Protein AF-A0AAD5ZD23-F1 (afdb_monomer_lite)

Sequence (110 aa):
MAFSLSIVFSFCVLVLCHGTNAQFTTGGQSPWHTSRGFGDQRGCRFEHLEALNPAQRVQSEAGMTEYYEESSEMLRCAGVSVKRHIVEPRGLLLPAYHNAPSLMYITQGY

Radius of gyration: 25.85 Å; chains: 1; bounding box: 76×30×60 Å

InterPro domains:
  IPR006045 Cupin 1 [PF00190] (50-109)
  IPR011051 RmlC-like cupin domain superfamily [SSF51182] (44-109)
  IPR014710 RmlC-like jelly roll fold [G3DSA:2.60.120.10] (34-110)

Foldseek 3Di:
DVVVVVVVVVVVCVVVVPPPPPPPPPPPPDVPPPPDQQDDPVLQDDPDDDDWDFPDWDDDPFWIKTWTDCPPSNNSNVVDTDMDTDGHVVGDDDDDDDPDDDDDDDPDDD

Organism: NCBI:txid198213

pLDDT: mean 80.54, std 19.86, range [39.38, 98.5]

Structure (mmCIF, N/CA/C/O backbone):
data_AF-A0AAD5ZD23-F1
#
_entry.id   AF-A0AAD5ZD23-F1
#
loop_
_atom_site.group_PDB
_atom_site.id
_atom_site.type_symbol
_atom_site.label_atom_id
_atom_site.label_alt_id
_atom_site.label_comp_id
_atom_site.label_asym_id
_atom_site.label_entity_id
_atom_site.label_seq_id
_atom_site.pdbx_PDB_ins_code
_atom_site.Cartn_x
_atom_site.Cartn_y
_atom_site.Cartn_z
_atom_site.occupancy
_atom_site.B_iso_or_equiv
_atom_site.auth_seq_id
_atom_site.auth_comp_id
_atom_site.auth_asym_id
_atom_site.auth_atom_id
_atom_site.pdbx_PDB_model_num
ATOM 1 N N . MET A 1 1 ? 57.995 2.675 -40.202 1.00 58.31 1 MET A N 1
ATOM 2 C CA . MET A 1 1 ? 56.794 3.530 -40.043 1.00 58.31 1 MET A CA 1
ATOM 3 C C . MET A 1 1 ? 55.477 2.755 -40.185 1.00 58.31 1 MET A C 1
ATOM 5 O O . MET A 1 1 ? 54.544 3.079 -39.470 1.00 58.31 1 MET A O 1
ATOM 9 N N . ALA A 1 2 ? 55.390 1.705 -41.019 1.00 59.03 2 ALA A N 1
ATOM 10 C CA . ALA A 1 2 ? 54.167 0.897 -41.174 1.00 59.03 2 ALA A CA 1
ATOM 11 C C . ALA A 1 2 ? 53.766 0.082 -39.920 1.00 59.03 2 ALA A C 1
ATOM 13 O O . ALA A 1 2 ? 52.594 0.036 -39.569 1.00 59.03 2 ALA A O 1
ATOM 14 N N . PHE A 1 3 ? 54.733 -0.492 -39.192 1.00 58.12 3 PHE A N 1
ATOM 15 C CA . PHE A 1 3 ? 54.457 -1.254 -37.962 1.00 58.12 3 PHE A CA 1
ATOM 16 C C . PHE A 1 3 ? 53.837 -0.402 -36.845 1.00 58.12 3 PHE A C 1
ATOM 18 O O . PHE A 1 3 ? 52.959 -0.863 -36.124 1.00 58.12 3 PHE A O 1
ATOM 25 N N . SER A 1 4 ? 54.252 0.862 -36.739 1.00 67.69 4 SER A N 1
ATOM 26 C CA . SER A 1 4 ? 53.735 1.819 -35.756 1.00 67.69 4 SER A CA 1
ATOM 27 C C . SER A 1 4 ? 52.266 2.166 -36.021 1.00 67.69 4 SER A C 1
ATOM 29 O O . SER A 1 4 ? 51.479 2.263 -35.087 1.00 67.69 4 SER A O 1
ATOM 31 N N . LEU A 1 5 ? 51.884 2.282 -37.296 1.00 68.94 5 LEU A N 1
ATOM 32 C CA . LEU A 1 5 ? 50.503 2.531 -37.721 1.00 68.94 5 LEU A CA 1
ATOM 33 C C . LEU A 1 5 ? 49.594 1.321 -37.463 1.00 68.94 5 LEU A C 1
ATOM 35 O O . LEU A 1 5 ? 48.477 1.502 -36.986 1.00 68.94 5 LEU A O 1
ATOM 39 N N . SER A 1 6 ? 50.080 0.096 -37.690 1.00 74.00 6 SER A N 1
ATOM 40 C CA . SER A 1 6 ? 49.310 -1.125 -37.401 1.00 74.00 6 SER A CA 1
ATOM 41 C C . SER A 1 6 ? 49.033 -1.315 -35.910 1.00 74.00 6 SER A C 1
ATOM 43 O O . SER A 1 6 ? 47.948 -1.757 -35.540 1.00 74.00 6 SER A O 1
ATOM 45 N N . ILE A 1 7 ? 49.989 -0.962 -35.044 1.00 78.25 7 ILE A N 1
ATOM 46 C CA . ILE A 1 7 ? 49.815 -1.053 -33.587 1.00 78.25 7 ILE A CA 1
ATOM 47 C C . ILE A 1 7 ? 48.772 -0.039 -33.111 1.00 78.25 7 ILE A C 1
ATOM 49 O O . ILE A 1 7 ? 47.891 -0.400 -32.337 1.00 78.25 7 ILE A O 1
ATOM 53 N N . VAL A 1 8 ? 48.819 1.199 -33.615 1.00 82.94 8 VAL A N 1
ATOM 54 C CA . VAL A 1 8 ? 47.832 2.241 -33.282 1.00 82.94 8 VAL A CA 1
ATOM 55 C C . VAL A 1 8 ? 46.439 1.856 -33.778 1.00 82.94 8 VAL A C 1
ATOM 57 O O . VAL A 1 8 ? 45.471 1.986 -33.036 1.00 82.94 8 VAL A O 1
ATOM 60 N N . PHE A 1 9 ? 46.333 1.317 -34.994 1.00 80.44 9 PHE A N 1
ATOM 61 C CA . PHE A 1 9 ? 45.059 0.859 -35.543 1.00 80.44 9 PHE A CA 1
ATOM 62 C C . PHE A 1 9 ? 44.473 -0.305 -34.731 1.00 80.44 9 PHE A C 1
ATOM 64 O O . PHE A 1 9 ? 43.296 -0.280 -34.384 1.00 80.44 9 PHE A O 1
ATOM 71 N N . SER A 1 10 ? 45.305 -1.279 -34.350 1.00 80.69 10 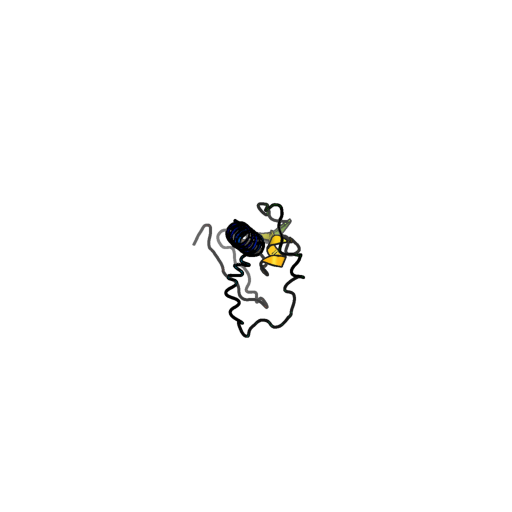SER A N 1
ATOM 72 C CA . SER A 1 10 ? 44.902 -2.397 -33.488 1.00 80.69 10 SER A CA 1
ATOM 73 C C . SER A 1 10 ? 44.437 -1.918 -32.107 1.00 80.69 10 SER A C 1
ATOM 75 O O . SER A 1 10 ? 43.373 -2.320 -31.641 1.00 80.69 10 SER A O 1
ATOM 77 N N . PHE A 1 11 ? 45.162 -0.982 -31.485 1.00 76.88 11 PHE A N 1
ATOM 78 C CA . PHE A 1 11 ? 44.745 -0.362 -30.224 1.00 76.88 11 PHE A CA 1
ATOM 79 C C . PHE A 1 11 ? 43.428 0.412 -30.357 1.00 76.88 11 PHE A C 1
ATOM 81 O O . PHE A 1 11 ? 42.570 0.286 -29.488 1.00 76.88 11 PHE A O 1
ATOM 88 N N . CYS A 1 12 ? 43.222 1.166 -31.441 1.00 78.44 12 CYS A N 1
ATOM 89 C CA . CYS A 1 12 ? 41.955 1.857 -31.696 1.00 78.44 12 CYS A CA 1
ATOM 90 C C . CYS A 1 12 ? 40.786 0.879 -31.845 1.00 78.44 12 CYS A C 1
ATOM 92 O O . CYS A 1 12 ? 39.722 1.124 -31.283 1.00 78.44 12 CYS A O 1
ATOM 94 N N . VAL A 1 13 ? 40.977 -0.238 -32.553 1.00 78.75 13 VAL A N 1
ATOM 95 C CA . VAL A 1 13 ? 39.946 -1.276 -32.701 1.00 78.75 13 VAL A CA 1
ATOM 96 C C . VAL A 1 13 ? 39.646 -1.931 -31.354 1.00 78.75 13 VAL A C 1
ATOM 98 O O . VAL A 1 13 ? 38.481 -2.080 -31.008 1.00 78.75 13 VAL A O 1
ATOM 101 N N . LEU A 1 14 ? 40.662 -2.252 -30.549 1.00 75.12 14 LEU A N 1
ATOM 102 C CA . LEU A 1 14 ? 40.462 -2.816 -29.211 1.00 75.12 14 LEU A CA 1
ATOM 103 C C . LEU A 1 14 ? 39.717 -1.839 -28.286 1.00 75.12 14 LEU A C 1
ATOM 105 O O . LEU A 1 14 ? 38.779 -2.248 -27.610 1.00 75.12 14 LEU A O 1
ATOM 109 N N . VAL A 1 15 ? 40.057 -0.547 -28.293 1.00 72.38 15 VAL A N 1
ATOM 110 C CA . VAL A 1 15 ? 39.379 0.474 -27.470 1.00 72.38 15 VAL A CA 1
ATOM 111 C C . VAL A 1 15 ? 37.932 0.708 -27.922 1.00 72.38 15 VAL A C 1
ATOM 113 O O . VAL A 1 15 ? 37.054 0.848 -27.077 1.00 72.38 15 VAL A O 1
ATOM 116 N N . LEU A 1 16 ? 37.659 0.714 -29.231 1.00 67.62 16 LEU A N 1
ATOM 117 C CA . LEU A 1 16 ? 36.307 0.917 -29.771 1.00 67.62 16 LEU A CA 1
ATOM 118 C C . LEU A 1 16 ? 35.430 -0.346 -29.690 1.00 67.62 16 LEU A C 1
ATOM 120 O O . LEU A 1 16 ? 34.208 -0.231 -29.628 1.00 67.62 16 LEU A O 1
ATOM 124 N N . CYS A 1 17 ? 36.027 -1.544 -29.668 1.00 67.31 17 CYS A N 1
ATOM 125 C CA . CYS A 1 17 ? 35.313 -2.820 -29.545 1.00 67.31 17 CYS A CA 1
ATOM 126 C C . CYS A 1 17 ? 35.207 -3.341 -28.103 1.00 67.31 17 CYS A C 1
ATOM 128 O O . CYS A 1 17 ? 34.402 -4.238 -27.853 1.00 67.31 17 CYS A O 1
ATOM 130 N N . HIS A 1 18 ? 35.929 -2.771 -27.133 1.00 56.00 18 HIS A N 1
ATOM 131 C CA . HIS A 1 18 ? 35.672 -2.996 -25.708 1.00 56.00 18 HIS A CA 1
ATOM 132 C C . HIS A 1 18 ? 34.475 -2.159 -25.229 1.00 56.00 18 HIS A C 1
ATOM 134 O O . HIS A 1 18 ? 34.572 -1.334 -24.324 1.00 56.00 18 HIS A O 1
ATOM 140 N N . GLY A 1 19 ? 33.298 -2.439 -25.791 1.00 59.78 19 GLY A N 1
ATOM 141 C CA . GLY A 1 19 ? 32.056 -2.275 -25.049 1.00 59.78 19 GLY A CA 1
ATOM 142 C C . GLY A 1 19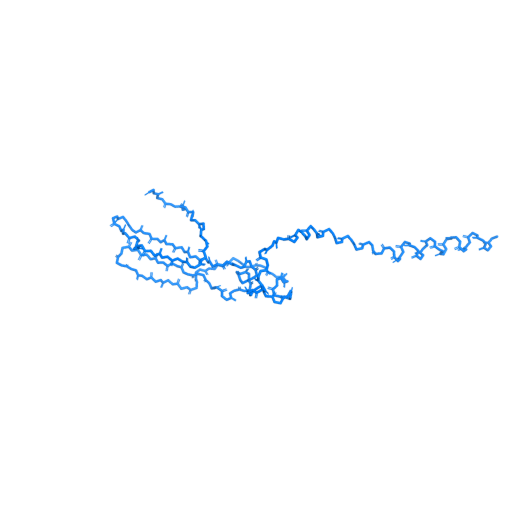 ? 32.065 -3.304 -23.924 1.00 59.78 19 GLY A C 1
ATOM 143 O O . GLY A 1 19 ? 31.612 -4.435 -24.104 1.00 59.78 19 GLY A O 1
ATOM 144 N N . THR A 1 20 ? 32.656 -2.962 -22.781 1.00 59.84 20 THR A N 1
ATOM 145 C CA . THR A 1 20 ? 32.520 -3.753 -21.562 1.00 59.84 20 THR A CA 1
ATOM 146 C C . THR A 1 20 ? 31.041 -3.785 -21.209 1.00 59.84 20 THR A C 1
ATOM 148 O O . THR A 1 20 ? 30.494 -2.856 -20.622 1.00 59.84 20 THR A O 1
ATOM 151 N N . ASN A 1 21 ? 30.373 -4.878 -21.568 1.00 58.12 21 ASN A N 1
ATOM 152 C CA . ASN A 1 21 ? 29.115 -5.247 -20.946 1.00 58.12 21 ASN A CA 1
ATOM 153 C C . ASN A 1 21 ? 29.432 -5.561 -19.482 1.00 58.12 21 ASN A C 1
ATOM 155 O O . ASN A 1 21 ? 29.672 -6.707 -19.115 1.00 58.12 21 ASN A O 1
ATOM 159 N N . ALA A 1 22 ? 29.469 -4.537 -18.635 1.00 52.34 22 ALA A N 1
ATOM 160 C CA . ALA A 1 22 ? 29.377 -4.717 -17.200 1.00 52.34 22 ALA A CA 1
ATOM 161 C C . ALA A 1 22 ? 27.922 -5.087 -16.874 1.00 52.34 22 ALA A C 1
ATOM 163 O O . ALA A 1 22 ? 27.178 -4.301 -16.299 1.00 52.34 22 ALA A O 1
ATOM 164 N N . GLN A 1 23 ? 27.491 -6.292 -17.258 1.00 54.25 23 GLN A N 1
ATOM 165 C CA . GLN A 1 23 ? 26.329 -6.907 -16.629 1.00 54.25 23 GLN A CA 1
ATOM 166 C C . GLN A 1 23 ? 26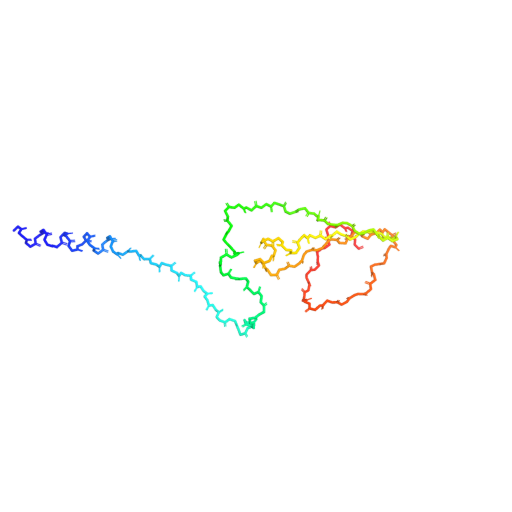.781 -7.430 -15.266 1.00 54.25 23 GLN A C 1
ATOM 168 O O . GLN A 1 23 ? 26.976 -8.625 -15.067 1.00 54.25 23 GLN A O 1
ATOM 173 N N . PHE A 1 24 ? 26.954 -6.522 -14.301 1.00 48.31 24 PHE A N 1
ATOM 174 C CA . PHE A 1 24 ? 26.868 -6.904 -12.896 1.00 48.31 24 PHE A CA 1
ATOM 175 C C . PHE A 1 24 ? 25.386 -7.099 -12.568 1.00 48.31 24 PHE A C 1
ATOM 177 O O . PHE A 1 24 ? 24.752 -6.292 -11.897 1.00 48.31 24 PHE A O 1
ATOM 184 N N . THR A 1 25 ? 24.801 -8.163 -13.111 1.00 44.94 25 THR A N 1
ATOM 185 C CA . THR A 1 25 ? 23.605 -8.740 -12.519 1.00 44.94 25 THR A CA 1
ATOM 186 C C . THR A 1 25 ? 24.103 -9.811 -11.574 1.00 44.94 25 THR A C 1
ATOM 188 O O . THR A 1 25 ? 24.509 -10.893 -12.001 1.00 44.94 25 THR A O 1
ATOM 191 N N . THR A 1 26 ? 24.063 -9.519 -10.281 1.00 43.53 26 THR A N 1
ATOM 192 C CA . THR A 1 26 ? 23.973 -10.519 -9.219 1.00 43.53 26 THR A CA 1
ATOM 193 C C . THR A 1 26 ? 22.658 -11.281 -9.421 1.00 43.53 26 THR A C 1
ATOM 195 O O . THR A 1 26 ? 21.685 -11.114 -8.695 1.00 43.53 26 THR A O 1
ATOM 198 N N . GLY A 1 27 ? 22.596 -12.095 -10.475 1.00 43.28 27 GLY A N 1
ATOM 199 C CA . GLY A 1 27 ? 21.540 -13.059 -10.732 1.00 43.28 27 GLY A CA 1
ATOM 200 C C . GLY A 1 27 ? 21.746 -14.242 -9.804 1.00 43.28 27 GLY A C 1
ATOM 201 O O . GLY A 1 27 ? 22.088 -15.334 -10.249 1.00 43.28 27 GLY A O 1
ATOM 202 N N . GLY A 1 28 ? 21.598 -14.007 -8.500 1.00 39.38 28 GLY A N 1
ATOM 203 C CA . GLY A 1 28 ? 21.377 -15.083 -7.555 1.00 39.38 28 GLY A CA 1
ATOM 204 C C . GLY A 1 28 ? 20.104 -15.788 -7.991 1.00 39.38 28 GLY A C 1
ATOM 205 O O . GLY A 1 28 ? 19.015 -15.238 -7.845 1.00 39.38 28 GLY A O 1
ATOM 206 N N . GLN A 1 29 ? 20.251 -16.973 -8.579 1.00 39.59 29 GLN A N 1
ATOM 207 C CA . GLN A 1 29 ? 19.146 -17.892 -8.801 1.00 39.59 29 GLN A CA 1
ATOM 208 C C . GLN A 1 29 ? 18.569 -18.234 -7.427 1.00 39.59 29 GLN A C 1
ATOM 210 O O . GLN A 1 29 ? 19.057 -19.121 -6.728 1.00 39.59 29 GLN A O 1
ATOM 215 N N . SER A 1 30 ? 17.565 -17.478 -6.997 1.00 44.28 30 SER A N 1
ATOM 216 C CA . SER A 1 30 ? 16.741 -17.872 -5.871 1.00 44.28 30 SER A CA 1
ATOM 217 C C . SER A 1 30 ? 15.826 -19.007 -6.363 1.00 44.28 30 SER A C 1
ATOM 219 O O . SER A 1 30 ? 15.193 -18.874 -7.415 1.00 44.28 30 SER A O 1
ATOM 221 N N . PRO A 1 31 ? 15.728 -20.138 -5.642 1.00 40.00 31 PRO A N 1
ATOM 222 C CA . PRO A 1 31 ? 14.895 -21.280 -6.044 1.00 40.00 31 PRO A CA 1
ATOM 223 C C . PRO A 1 31 ? 13.386 -20.991 -6.131 1.00 40.00 31 PRO A C 1
ATOM 225 O O . PRO A 1 31 ? 12.611 -21.883 -6.459 1.00 40.00 31 PRO A O 1
ATOM 228 N N . TRP A 1 32 ? 12.950 -19.765 -5.827 1.00 40.78 32 TRP A N 1
ATOM 229 C CA . TRP A 1 32 ? 11.542 -19.379 -5.736 1.00 40.78 32 TRP A CA 1
ATOM 230 C C . TRP A 1 32 ? 10.979 -18.728 -7.003 1.00 40.78 32 TRP A C 1
ATOM 232 O O . TRP A 1 32 ? 9.822 -18.308 -6.998 1.00 40.78 32 TRP A O 1
ATOM 242 N N . HIS A 1 33 ? 11.727 -18.696 -8.112 1.00 43.06 33 HIS A N 1
ATOM 243 C CA . HIS A 1 33 ? 11.177 -18.324 -9.421 1.00 43.06 33 HIS A CA 1
ATOM 244 C C . HIS A 1 33 ? 10.306 -19.450 -10.003 1.00 43.06 33 HIS A C 1
ATOM 246 O O . HIS A 1 33 ? 10.573 -20.017 -11.058 1.00 43.06 33 HIS A O 1
ATOM 252 N N . THR A 1 34 ? 9.210 -19.759 -9.312 1.00 42.09 34 THR A N 1
ATOM 253 C CA . THR A 1 34 ? 8.051 -20.382 -9.946 1.00 42.09 34 THR A CA 1
ATOM 254 C C . THR A 1 34 ? 7.411 -19.303 -10.806 1.00 42.09 34 THR A C 1
ATOM 256 O O . THR A 1 34 ? 6.912 -18.304 -10.291 1.00 42.09 34 THR A O 1
ATOM 259 N N . SER A 1 35 ? 7.467 -19.482 -12.121 1.00 49.00 35 SER A N 1
ATOM 260 C CA . SER A 1 35 ? 6.906 -18.596 -13.139 1.00 49.00 35 SER A CA 1
ATOM 261 C C . SER A 1 35 ? 5.387 -18.461 -12.999 1.00 49.00 35 SER A C 1
ATOM 263 O O . SER A 1 35 ? 4.614 -19.096 -13.711 1.00 49.00 35 SER A O 1
ATOM 265 N N . ARG A 1 36 ? 4.931 -17.629 -12.067 1.00 46.44 36 ARG A N 1
ATOM 266 C CA . ARG A 1 36 ? 3.571 -17.093 -12.037 1.00 46.44 36 ARG A CA 1
ATOM 267 C C . ARG A 1 36 ? 3.674 -15.576 -11.986 1.00 46.44 36 ARG A C 1
ATOM 269 O O . ARG A 1 36 ? 3.714 -14.986 -10.919 1.00 46.44 36 ARG A O 1
ATOM 276 N N . GLY A 1 37 ? 3.746 -14.968 -13.169 1.00 50.06 37 GLY A N 1
ATOM 277 C CA . GLY A 1 37 ? 3.402 -13.557 -13.342 1.00 50.06 37 GLY A CA 1
ATOM 278 C C . GLY A 1 37 ? 4.500 -12.518 -13.123 1.00 50.06 37 GLY A C 1
ATOM 279 O O . GLY A 1 37 ? 4.155 -11.347 -13.019 1.00 50.06 37 GLY A O 1
ATOM 280 N N . PHE A 1 38 ? 5.792 -12.872 -13.120 1.00 50.16 38 PHE A N 1
ATOM 281 C CA . PHE A 1 38 ? 6.800 -11.847 -13.413 1.00 50.16 38 PHE A CA 1
ATOM 282 C C . PHE A 1 38 ? 6.592 -11.430 -14.867 1.00 50.16 38 PHE A C 1
ATOM 284 O O . PHE A 1 38 ? 6.775 -12.243 -15.775 1.00 50.16 38 PHE A O 1
ATOM 291 N N . GLY A 1 39 ? 6.077 -10.213 -15.054 1.00 48.25 39 GLY A N 1
ATOM 292 C CA . GLY A 1 39 ? 5.765 -9.652 -16.358 1.00 48.25 39 GLY A CA 1
ATOM 293 C C . GLY A 1 39 ? 6.928 -9.828 -17.326 1.00 48.25 39 GLY A C 1
ATOM 294 O O . GLY A 1 39 ? 8.090 -9.870 -16.919 1.00 48.25 39 GLY A O 1
ATOM 295 N N . ASP A 1 40 ? 6.584 -9.945 -18.609 1.00 52.78 40 ASP A N 1
ATOM 296 C CA . ASP A 1 40 ? 7.509 -9.763 -19.727 1.00 52.78 40 ASP A CA 1
ATOM 297 C C . ASP A 1 40 ? 8.584 -8.739 -19.335 1.00 52.78 40 ASP A C 1
ATOM 299 O O . ASP A 1 40 ? 8.232 -7.677 -18.823 1.00 52.78 40 ASP A O 1
ATOM 303 N N . GLN A 1 41 ? 9.875 -9.034 -19.527 1.00 52.38 41 GLN A N 1
ATOM 304 C CA . GLN A 1 41 ? 10.990 -8.170 -19.090 1.00 52.38 41 GLN A CA 1
ATOM 305 C C . GLN A 1 41 ? 10.872 -6.718 -19.609 1.00 52.38 41 GLN A C 1
ATOM 307 O O . GLN A 1 41 ? 11.566 -5.821 -19.139 1.00 52.38 41 GLN A O 1
ATOM 312 N N . ARG A 1 42 ? 9.963 -6.473 -20.559 1.00 59.00 42 ARG A N 1
ATOM 313 C CA . ARG A 1 42 ? 9.544 -5.160 -21.055 1.00 59.00 42 ARG A CA 1
ATOM 314 C C . ARG A 1 42 ? 8.712 -4.337 -20.060 1.00 59.00 42 ARG A C 1
ATOM 316 O O . ARG A 1 42 ? 8.823 -3.121 -20.088 1.00 59.00 42 ARG A O 1
ATOM 323 N N . GLY A 1 43 ? 7.921 -4.961 -19.186 1.00 65.00 43 GLY A N 1
ATOM 324 C CA . GLY A 1 43 ? 6.965 -4.303 -18.278 1.00 65.00 43 GLY A CA 1
ATOM 325 C C . GLY A 1 43 ? 7.560 -3.710 -16.997 1.00 65.00 43 GLY A C 1
ATOM 326 O O . GLY A 1 43 ? 6.810 -3.358 -16.094 1.00 65.00 43 GLY A O 1
ATOM 327 N N . CYS A 1 44 ? 8.889 -3.660 -16.897 1.00 87.62 44 CYS A N 1
ATOM 328 C CA . CYS A 1 44 ? 9.635 -3.037 -15.800 1.00 87.62 44 CYS A CA 1
ATOM 329 C C . CYS A 1 44 ? 10.559 -1.907 -16.288 1.00 87.62 44 CYS A C 1
ATOM 331 O O . CYS A 1 44 ? 11.443 -1.466 -15.552 1.00 87.62 44 CYS A O 1
ATOM 333 N N . ARG A 1 45 ? 10.411 -1.459 -17.544 1.00 88.19 45 ARG A N 1
ATOM 334 C CA . ARG A 1 45 ? 11.204 -0.362 -18.109 1.00 88.19 45 ARG A CA 1
ATOM 335 C C . ARG A 1 45 ? 10.389 0.926 -18.096 1.00 88.19 45 ARG A C 1
ATOM 337 O O . ARG A 1 45 ? 9.638 1.193 -19.026 1.00 88.19 45 ARG A O 1
ATOM 344 N N . PHE A 1 46 ? 10.593 1.732 -17.063 1.00 86.38 46 PHE A N 1
ATOM 345 C CA . PHE A 1 46 ? 9.882 2.994 -16.880 1.00 86.38 46 PHE A CA 1
ATOM 346 C C . PHE A 1 46 ? 10.633 4.160 -17.523 1.00 86.38 46 PHE A C 1
ATOM 348 O O . PHE A 1 46 ? 11.822 4.348 -17.268 1.00 86.38 46 PHE A O 1
ATOM 355 N N . GLU A 1 47 ? 9.935 4.968 -18.317 1.00 89.00 47 GLU A N 1
ATOM 356 C CA . GLU A 1 47 ? 10.441 6.277 -18.761 1.00 89.00 47 GLU A CA 1
ATOM 357 C C . GLU A 1 47 ? 10.167 7.366 -17.711 1.00 89.00 47 GLU A C 1
ATOM 359 O O . GLU A 1 47 ? 10.933 8.321 -17.582 1.00 89.00 47 GLU A O 1
ATOM 364 N N . HIS A 1 48 ? 9.108 7.192 -16.913 1.00 87.81 48 HIS A N 1
ATOM 365 C CA . HIS A 1 48 ? 8.723 8.074 -15.817 1.00 87.81 48 HIS A CA 1
ATOM 366 C C . HIS A 1 48 ? 8.112 7.270 -14.661 1.00 87.81 48 HIS A C 1
ATOM 368 O O . HIS A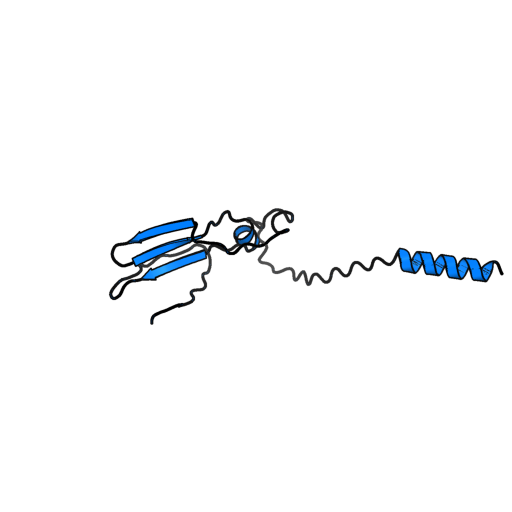 1 48 ? 7.490 6.233 -14.886 1.00 87.81 48 HIS A O 1
ATOM 374 N N . LEU A 1 49 ? 8.292 7.753 -13.429 1.00 90.25 49 LEU A N 1
ATOM 375 C CA . LEU A 1 49 ? 7.653 7.209 -12.231 1.00 90.25 49 LEU A CA 1
ATOM 376 C C . LEU A 1 49 ? 6.701 8.249 -11.660 1.00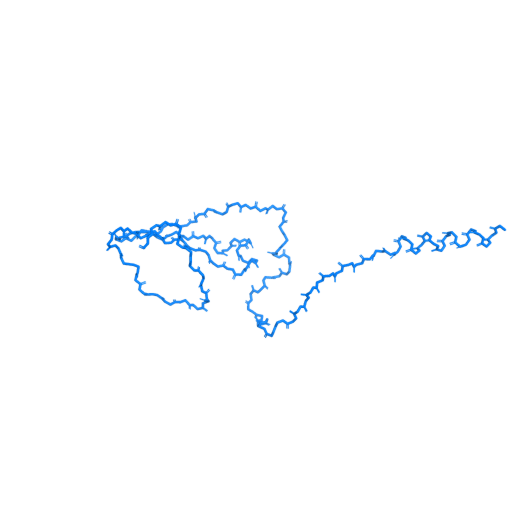 90.25 49 LEU A C 1
ATOM 378 O O . LEU A 1 49 ? 7.044 9.427 -11.585 1.00 90.25 49 LEU A O 1
ATOM 382 N N . GLU A 1 50 ? 5.549 7.791 -11.187 1.00 90.06 50 GLU A N 1
ATOM 383 C CA . GLU A 1 50 ? 4.521 8.657 -10.623 1.00 90.06 50 GLU A CA 1
ATOM 384 C C . GLU A 1 50 ? 4.206 8.272 -9.180 1.00 90.06 50 GLU A C 1
ATOM 386 O O . GLU A 1 50 ? 4.253 7.104 -8.785 1.00 90.06 50 GLU A O 1
ATOM 391 N N . ALA A 1 51 ? 3.845 9.272 -8.379 1.00 94.00 51 ALA A N 1
ATOM 392 C CA . ALA A 1 51 ? 3.279 9.022 -7.066 1.00 94.00 51 ALA A CA 1
ATOM 393 C C . ALA A 1 51 ? 1.863 8.454 -7.235 1.00 94.00 51 ALA A C 1
ATOM 395 O O . ALA A 1 51 ? 0.963 9.134 -7.731 1.00 94.00 51 ALA A O 1
ATOM 396 N N . LEU A 1 52 ? 1.666 7.205 -6.816 1.00 94.00 52 LEU A N 1
ATOM 397 C CA . LEU A 1 52 ? 0.359 6.563 -6.884 1.00 94.00 52 LEU A CA 1
ATOM 398 C C . LEU A 1 52 ? -0.583 7.136 -5.827 1.00 94.00 52 LEU A C 1
ATOM 400 O O . LEU A 1 52 ? -0.239 7.235 -4.649 1.00 94.00 52 LEU A O 1
ATOM 404 N N . ASN A 1 53 ? -1.801 7.449 -6.255 1.00 95.38 53 ASN A N 1
ATOM 405 C CA . ASN A 1 53 ? -2.906 7.798 -5.374 1.00 95.38 53 ASN A CA 1
ATOM 406 C C . ASN A 1 53 ? -3.843 6.592 -5.191 1.00 95.38 53 ASN A C 1
ATOM 408 O O . ASN A 1 53 ? -3.863 5.700 -6.043 1.00 95.38 53 ASN A O 1
ATOM 412 N N . PRO A 1 54 ? -4.643 6.562 -4.111 1.00 96.56 54 PRO A N 1
ATOM 413 C CA . PRO A 1 54 ? -5.720 5.591 -3.968 1.00 96.56 54 PRO A CA 1
ATOM 414 C C . PRO A 1 54 ? -6.663 5.616 -5.174 1.00 96.56 54 PRO A C 1
ATOM 416 O O . PRO A 1 54 ? -7.234 6.660 -5.494 1.00 96.56 54 PRO A O 1
ATOM 419 N N . ALA A 1 55 ? -6.845 4.464 -5.813 1.00 97.00 55 ALA A N 1
ATOM 420 C CA . ALA A 1 55 ? -7.758 4.282 -6.936 1.00 97.00 55 ALA A CA 1
ATOM 421 C C . ALA A 1 55 ? -9.206 4.105 -6.461 1.00 97.00 55 ALA A C 1
ATOM 423 O O . ALA A 1 55 ? -10.142 4.596 -7.089 1.00 97.00 55 ALA A O 1
ATOM 424 N N . GLN A 1 56 ? -9.395 3.442 -5.316 1.00 97.44 56 GLN A N 1
ATOM 425 C CA . GLN A 1 56 ? -10.711 3.194 -4.741 1.00 97.44 56 GLN A CA 1
ATOM 426 C C . GLN A 1 56 ? -10.702 3.388 -3.227 1.00 97.44 56 GLN A C 1
ATOM 428 O O . GLN A 1 56 ? -9.742 3.045 -2.537 1.00 97.44 56 GLN A O 1
ATOM 433 N N . ARG A 1 57 ? -11.818 3.900 -2.705 1.00 98.12 57 ARG A N 1
ATOM 434 C CA . ARG A 1 57 ? -12.094 3.999 -1.272 1.00 98.12 57 ARG A CA 1
ATOM 435 C C . ARG A 1 57 ? -13.353 3.215 -0.933 1.00 98.12 57 ARG A C 1
ATOM 437 O O . ARG A 1 57 ? -14.389 3.415 -1.561 1.00 98.12 57 ARG A O 1
ATOM 444 N N . VAL A 1 58 ? -13.261 2.331 0.052 1.00 98.25 58 VAL A N 1
ATOM 445 C CA . VAL A 1 58 ? -14.374 1.514 0.545 1.00 98.25 58 VAL A CA 1
ATOM 446 C C . VAL A 1 58 ? -14.670 1.913 1.981 1.00 98.25 58 VAL A C 1
ATOM 448 O O . VAL A 1 58 ? -13.840 1.704 2.868 1.00 98.25 58 VAL A O 1
ATOM 451 N N . GLN A 1 59 ? -15.852 2.485 2.202 1.00 98.38 59 GLN A N 1
ATOM 452 C CA . GLN A 1 59 ? -16.316 2.877 3.529 1.00 98.38 59 GLN A CA 1
ATOM 453 C C . GLN A 1 59 ? -16.817 1.655 4.307 1.00 98.38 59 GLN A C 1
ATOM 455 O O . GLN A 1 59 ? -17.488 0.781 3.760 1.00 98.38 59 GLN A O 1
ATOM 460 N N . SER A 1 60 ? -16.495 1.603 5.592 1.00 97.69 60 SER A N 1
ATOM 461 C CA . SER A 1 60 ? -17.014 0.645 6.570 1.00 97.69 60 SER A CA 1
ATOM 462 C C . SER A 1 60 ? -17.634 1.401 7.750 1.00 97.69 60 SER A C 1
ATOM 464 O O . SER A 1 60 ? -17.495 2.620 7.849 1.00 97.69 60 SER A O 1
ATOM 466 N N . GLU A 1 61 ? -18.327 0.687 8.640 1.00 98.25 61 GLU A N 1
ATOM 467 C CA . GLU A 1 61 ? -18.997 1.284 9.810 1.00 98.25 61 GLU A CA 1
ATOM 468 C C . GLU A 1 61 ? -18.042 2.106 10.690 1.00 98.25 61 GLU A C 1
ATOM 470 O O . GLU A 1 61 ? -18.411 3.185 11.133 1.00 98.25 61 GLU A O 1
ATOM 475 N N . ALA A 1 62 ? -16.819 1.610 10.908 1.00 98.00 62 ALA A N 1
ATOM 476 C CA . ALA A 1 62 ? -15.831 2.216 11.804 1.00 98.00 62 ALA A CA 1
ATOM 477 C C . ALA A 1 62 ? -14.482 2.463 11.106 1.00 98.00 62 ALA A C 1
ATOM 479 O O . ALA A 1 62 ? -13.412 2.138 11.635 1.00 98.00 62 ALA A O 1
ATOM 480 N N . GLY A 1 63 ? -14.532 2.975 9.875 1.00 98.06 63 GLY A N 1
ATOM 481 C CA . GLY A 1 63 ? -13.337 3.336 9.120 1.00 98.06 63 GLY A CA 1
ATOM 482 C C . GLY A 1 63 ? -13.462 3.161 7.613 1.00 98.06 63 GLY A C 1
ATOM 483 O O . GLY A 1 63 ? -14.547 3.029 7.055 1.00 98.06 63 GLY A O 1
ATOM 484 N N . MET A 1 64 ? -12.319 3.147 6.937 1.00 98.38 64 MET A N 1
ATOM 485 C CA . MET A 1 64 ? -12.230 3.106 5.481 1.00 98.38 64 MET A CA 1
ATOM 486 C C . MET A 1 64 ? -11.017 2.296 5.034 1.00 98.38 64 MET A C 1
ATOM 488 O O . MET A 1 64 ? -9.965 2.316 5.673 1.00 98.38 64 MET A O 1
ATOM 492 N N . THR A 1 65 ? -11.144 1.608 3.903 1.00 98.38 65 THR A N 1
ATOM 493 C CA . THR A 1 65 ? -10.006 0.991 3.217 1.00 98.38 65 THR A CA 1
ATOM 494 C C . THR A 1 65 ? -9.783 1.662 1.877 1.00 98.38 65 THR A C 1
ATOM 496 O O . THR A 1 65 ? -10.692 1.773 1.058 1.00 98.38 65 THR A O 1
ATOM 499 N N . GLU A 1 66 ? -8.555 2.093 1.649 1.00 98.50 66 GLU A N 1
ATOM 500 C CA . GLU A 1 66 ? -8.095 2.627 0.382 1.00 98.50 66 GLU A CA 1
ATOM 501 C C . GLU A 1 66 ? -7.295 1.569 -0.371 1.00 98.50 66 GLU A C 1
ATOM 503 O O . GLU A 1 66 ? -6.387 0.953 0.190 1.00 98.50 66 GLU A O 1
ATOM 508 N N . TYR A 1 67 ? -7.617 1.391 -1.644 1.00 97.56 67 TYR A N 1
ATOM 509 C CA . TYR A 1 67 ? -6.954 0.463 -2.548 1.00 97.56 67 TYR A CA 1
ATOM 510 C C . TYR A 1 67 ? -6.197 1.240 -3.613 1.00 97.56 67 TYR A C 1
ATOM 512 O O . TYR A 1 67 ? -6.699 2.232 -4.148 1.00 97.56 67 TYR A O 1
ATOM 520 N N . TYR A 1 68 ? -4.993 0.776 -3.918 1.00 97.38 68 TYR A N 1
ATOM 521 C CA . TYR A 1 68 ? -4.186 1.282 -5.019 1.00 97.38 68 TYR A CA 1
ATOM 522 C C . TYR A 1 68 ? -4.366 0.369 -6.231 1.00 97.38 68 TYR A C 1
ATOM 524 O O . TYR A 1 68 ? -4.647 -0.817 -6.079 1.00 97.38 68 TYR A O 1
ATOM 532 N N . GLU A 1 69 ? -4.223 0.929 -7.431 1.00 94.62 69 GLU A N 1
ATOM 533 C CA . GLU A 1 69 ? -4.438 0.196 -8.680 1.00 94.62 69 GLU A CA 1
ATOM 534 C C . GLU A 1 69 ? -3.386 -0.909 -8.858 1.00 94.62 69 GLU A C 1
ATOM 536 O O . GLU A 1 69 ? -2.253 -0.637 -9.255 1.00 94.62 69 GLU A O 1
ATOM 541 N N . GLU A 1 70 ? -3.750 -2.164 -8.582 1.00 88.88 70 GLU A N 1
ATOM 542 C CA . GLU A 1 70 ? -2.848 -3.320 -8.712 1.00 88.88 70 GLU A CA 1
ATOM 543 C C . GLU A 1 70 ? -2.386 -3.534 -10.159 1.00 88.88 70 GLU A C 1
ATOM 545 O O . GLU A 1 70 ? -1.291 -4.047 -10.393 1.00 88.88 70 GLU A O 1
ATOM 550 N N . SER A 1 71 ? -3.191 -3.102 -11.139 1.00 87.56 71 SER A N 1
ATOM 551 C CA . SER A 1 71 ? -2.821 -3.155 -12.555 1.00 87.56 71 SER A CA 1
ATOM 552 C C . SER A 1 71 ? -1.820 -2.072 -12.976 1.00 87.56 71 SER A C 1
ATOM 554 O O . SER A 1 71 ? -1.325 -2.119 -14.106 1.00 87.56 71 SER A O 1
ATOM 556 N N . SER A 1 72 ? -1.466 -1.139 -12.079 1.00 90.75 72 SER A N 1
ATOM 557 C CA . SER A 1 72 ? -0.400 -0.161 -12.305 1.00 90.75 72 SER A CA 1
ATOM 558 C C . SER A 1 72 ? 0.882 -0.869 -12.729 1.00 90.75 72 SER A C 1
ATOM 560 O O . SER A 1 72 ? 1.321 -1.821 -12.085 1.00 90.75 72 SER A O 1
ATOM 562 N N . GLU A 1 73 ? 1.524 -0.376 -13.789 1.00 89.50 73 GLU A N 1
ATOM 563 C CA . GLU A 1 73 ? 2.763 -0.971 -14.290 1.00 89.50 73 GLU A CA 1
ATOM 564 C C . GLU A 1 73 ? 3.852 -1.018 -13.207 1.00 89.50 73 GLU A C 1
ATOM 566 O O . GLU A 1 73 ? 4.558 -2.020 -13.088 1.00 89.50 73 GLU A O 1
ATOM 571 N N . MET A 1 74 ? 3.920 0.012 -12.354 1.00 89.25 74 MET A N 1
ATOM 572 C CA . MET A 1 74 ? 4.865 0.086 -11.237 1.00 89.25 74 MET A CA 1
ATOM 573 C C . MET A 1 74 ? 4.607 -1.007 -10.190 1.00 89.25 74 MET A C 1
ATOM 575 O O . MET A 1 74 ? 5.539 -1.713 -9.802 1.00 89.25 74 MET A O 1
ATOM 579 N N . LEU A 1 75 ? 3.352 -1.192 -9.758 1.00 92.12 75 LEU A N 1
ATOM 580 C CA . LEU A 1 75 ? 3.006 -2.211 -8.756 1.00 92.12 75 LEU A CA 1
ATOM 581 C C . LEU A 1 75 ? 3.098 -3.629 -9.322 1.00 92.12 75 LEU A C 1
ATOM 583 O O . LEU A 1 75 ? 3.618 -4.527 -8.658 1.00 92.12 75 LEU A O 1
ATOM 587 N N . ARG A 1 76 ? 2.688 -3.818 -10.579 1.00 90.62 76 ARG A N 1
ATOM 588 C CA . ARG A 1 76 ? 2.807 -5.092 -11.291 1.00 90.62 76 ARG A CA 1
ATOM 589 C C . ARG A 1 76 ? 4.264 -5.508 -11.465 1.00 90.62 76 ARG A C 1
ATOM 591 O O . ARG A 1 76 ? 4.584 -6.672 -11.248 1.00 90.62 76 ARG A O 1
ATOM 598 N N . CYS A 1 77 ? 5.146 -4.576 -11.827 1.00 90.56 77 CYS A N 1
ATOM 599 C CA . CYS A 1 77 ? 6.580 -4.841 -11.916 1.00 90.56 77 CYS A CA 1
ATOM 600 C C . CYS A 1 77 ? 7.184 -5.197 -10.550 1.00 90.56 77 CYS A C 1
ATOM 602 O O . CYS A 1 77 ? 7.955 -6.149 -10.444 1.00 90.56 77 CYS A O 1
ATOM 604 N N . ALA A 1 78 ? 6.811 -4.461 -9.498 1.00 91.44 78 ALA A N 1
ATOM 605 C CA . ALA A 1 78 ? 7.260 -4.744 -8.137 1.00 91.44 78 ALA A CA 1
ATOM 606 C C . ALA A 1 78 ? 6.684 -6.058 -7.573 1.00 91.44 78 ALA A C 1
ATOM 608 O O . ALA A 1 78 ? 7.221 -6.591 -6.604 1.00 91.44 78 ALA A O 1
ATOM 609 N N . GLY A 1 79 ? 5.613 -6.587 -8.172 1.00 91.25 79 GLY A N 1
ATOM 610 C CA . GLY A 1 79 ? 4.947 -7.806 -7.721 1.00 91.25 79 GLY A CA 1
ATOM 611 C C . GLY A 1 79 ? 4.225 -7.625 -6.386 1.00 91.25 79 GLY A C 1
ATOM 612 O O . GLY A 1 79 ? 4.189 -8.556 -5.583 1.00 91.25 79 GLY A O 1
ATOM 613 N N . VAL A 1 80 ? 3.688 -6.428 -6.122 1.00 93.88 80 VAL A N 1
ATOM 614 C CA . VAL A 1 80 ? 3.046 -6.084 -4.843 1.00 93.88 80 VAL A CA 1
ATOM 615 C C . VAL A 1 80 ? 1.664 -5.468 -5.040 1.00 93.88 80 VAL A C 1
ATOM 617 O O . VAL A 1 80 ? 1.397 -4.801 -6.034 1.00 93.88 80 VAL A O 1
ATOM 620 N N . SER A 1 81 ? 0.806 -5.637 -4.038 1.00 95.00 81 SER A N 1
ATOM 621 C CA . SER A 1 81 ? -0.467 -4.926 -3.886 1.00 95.00 81 SER A CA 1
ATOM 622 C C . SER A 1 81 ? -0.392 -4.011 -2.666 1.00 95.00 81 SER A C 1
ATOM 624 O O . SER A 1 81 ? 0.113 -4.428 -1.620 1.00 95.00 81 SER A O 1
ATOM 626 N N . VAL A 1 82 ? -0.932 -2.795 -2.759 1.00 96.81 82 VAL A N 1
ATOM 627 C CA . VAL A 1 82 ? -0.922 -1.827 -1.652 1.00 96.81 82 VAL A CA 1
ATOM 628 C C . VAL A 1 82 ? -2.351 -1.455 -1.275 1.00 96.81 82 VAL A C 1
ATOM 630 O O . VAL A 1 82 ? -3.183 -1.155 -2.130 1.00 96.81 82 VAL A O 1
ATOM 633 N N . LYS A 1 83 ? -2.623 -1.439 0.030 1.00 96.88 83 LYS A N 1
ATOM 634 C CA . LYS A 1 83 ? -3.862 -0.914 0.607 1.00 96.88 83 LYS A CA 1
ATOM 635 C C . LYS A 1 83 ? -3.565 -0.169 1.901 1.00 96.88 83 LYS A C 1
ATOM 637 O O . LYS A 1 83 ? -2.630 -0.524 2.620 1.00 96.88 83 LYS A O 1
ATOM 642 N N . ARG A 1 84 ? -4.374 0.841 2.213 1.00 98.00 84 ARG A N 1
ATOM 643 C CA . ARG A 1 84 ? -4.310 1.594 3.470 1.00 98.00 84 ARG A CA 1
ATOM 644 C C . ARG A 1 84 ? -5.619 1.428 4.225 1.00 98.00 84 ARG A C 1
ATOM 646 O O . ARG A 1 84 ? -6.678 1.784 3.721 1.00 98.00 84 ARG A O 1
ATOM 653 N N . HIS A 1 85 ? -5.536 0.902 5.440 1.00 97.94 85 HIS A N 1
ATOM 654 C CA . HIS A 1 85 ? -6.670 0.839 6.354 1.00 97.94 85 HIS A CA 1
ATOM 655 C C . HIS A 1 85 ? -6.639 2.057 7.278 1.00 97.94 85 HIS A C 1
ATOM 657 O O . HIS A 1 85 ? -5.611 2.353 7.883 1.00 97.94 85 HIS A O 1
ATOM 663 N N . ILE A 1 86 ? -7.765 2.753 7.383 1.00 98.44 86 ILE A N 1
ATOM 664 C CA . ILE A 1 86 ? -8.007 3.814 8.358 1.00 98.44 86 ILE A CA 1
ATOM 665 C C . ILE A 1 86 ? -9.071 3.268 9.300 1.00 98.44 86 ILE A C 1
ATOM 667 O O . ILE A 1 86 ? -10.203 3.045 8.878 1.00 98.44 86 ILE A O 1
ATOM 671 N N . VAL A 1 87 ? -8.694 3.009 10.549 1.00 98.31 87 VAL A N 1
ATOM 672 C CA . VAL A 1 87 ? -9.595 2.466 11.571 1.00 98.31 87 VAL A CA 1
ATOM 673 C C . VAL A 1 87 ? -9.936 3.585 12.545 1.00 98.31 87 VAL A C 1
ATOM 675 O O . VAL A 1 87 ? -9.045 4.238 13.087 1.00 98.31 87 VAL A O 1
ATOM 678 N N . GLU A 1 88 ? -11.225 3.836 12.736 1.00 98.31 88 GLU A N 1
ATOM 679 C CA . GLU A 1 88 ? -11.700 4.865 13.658 1.00 98.31 88 GLU A CA 1
ATOM 680 C C . GLU A 1 88 ? -11.579 4.407 15.122 1.00 98.31 88 GLU A C 1
ATOM 682 O O . GLU A 1 88 ? -11.488 3.206 15.397 1.00 98.31 88 GLU A O 1
ATOM 687 N N . PRO A 1 89 ? -11.591 5.330 16.103 1.00 97.44 89 PRO A N 1
ATOM 688 C CA . PRO A 1 89 ? -11.550 4.959 17.514 1.00 97.44 89 PRO A CA 1
ATOM 689 C C . PRO A 1 89 ? -12.674 3.987 17.894 1.00 97.44 89 PRO A C 1
ATOM 691 O O . PRO A 1 89 ? -13.848 4.264 17.653 1.00 97.44 89 PRO A O 1
ATOM 694 N N . ARG A 1 90 ? -12.315 2.883 18.567 1.00 97.00 90 ARG A N 1
ATOM 695 C CA . ARG A 1 90 ? -13.205 1.745 18.898 1.00 97.00 90 ARG A CA 1
ATOM 696 C C . ARG A 1 90 ? -13.675 0.928 17.684 1.00 97.00 90 ARG A C 1
ATOM 698 O O . ARG A 1 90 ? -14.537 0.068 17.842 1.00 97.00 90 ARG A O 1
ATOM 705 N N . GLY A 1 91 ? -13.106 1.164 16.504 1.00 97.75 91 GLY A N 1
ATOM 706 C CA . GLY A 1 91 ? -13.296 0.329 15.327 1.00 97.75 91 GLY A CA 1
ATOM 707 C C . GLY A 1 91 ? -12.499 -0.971 15.407 1.00 97.75 91 GLY A C 1
ATOM 708 O O . GLY A 1 91 ? -11.433 -1.034 16.019 1.00 97.75 91 GLY A O 1
ATOM 709 N N . LEU A 1 92 ? -13.022 -2.013 14.763 1.00 97.50 92 LEU A N 1
ATOM 710 C CA . LEU A 1 92 ? -12.369 -3.312 14.639 1.00 97.50 92 LEU A CA 1
ATOM 711 C C . LEU A 1 92 ? -12.207 -3.654 13.158 1.00 97.50 92 LEU A C 1
ATOM 713 O O . LEU A 1 92 ? -13.195 -3.835 12.447 1.00 97.50 92 LEU A O 1
ATOM 717 N N . LEU A 1 93 ? -10.961 -3.792 12.702 1.00 96.81 93 LEU A N 1
ATOM 718 C CA . LEU A 1 93 ? -10.689 -4.406 11.406 1.00 96.81 93 LEU A CA 1
ATOM 719 C C . LEU A 1 93 ? -10.946 -5.912 11.523 1.00 96.81 93 LEU A C 1
ATOM 721 O O . LEU A 1 93 ? -10.289 -6.597 12.308 1.00 96.81 93 LEU A O 1
ATOM 725 N N . LEU A 1 94 ? -11.916 -6.422 10.764 1.00 97.44 94 LEU A N 1
ATOM 726 C CA . LEU A 1 94 ? -12.294 -7.832 10.835 1.00 97.44 94 LEU A CA 1
ATOM 727 C C . LEU A 1 94 ? -11.132 -8.746 10.398 1.00 97.44 94 LEU A C 1
ATOM 729 O O . LEU A 1 94 ? -10.416 -8.407 9.451 1.00 97.44 94 LEU A O 1
ATOM 733 N N . PRO A 1 95 ? -10.954 -9.919 11.037 1.00 96.56 95 PRO A N 1
ATOM 734 C CA . PRO A 1 95 ? -9.934 -10.880 10.636 1.00 96.56 95 PRO A CA 1
ATOM 735 C C . PRO A 1 95 ? -10.087 -11.307 9.174 1.00 96.56 95 PRO A C 1
ATOM 737 O O . PRO A 1 95 ? -11.169 -11.696 8.735 1.00 96.56 95 PRO A O 1
ATOM 740 N N . ALA A 1 96 ? -8.981 -11.281 8.435 1.00 94.38 96 ALA A N 1
ATOM 741 C CA . ALA A 1 96 ? -8.909 -11.722 7.050 1.00 94.38 96 ALA A CA 1
ATOM 742 C C . ALA A 1 96 ? -7.590 -12.454 6.799 1.00 94.38 96 ALA A C 1
ATOM 744 O O . ALA A 1 96 ? -6.584 -12.195 7.460 1.00 94.38 96 ALA A O 1
ATOM 745 N N . TYR A 1 97 ? -7.595 -13.356 5.821 1.00 95.75 97 TYR A N 1
ATOM 746 C CA . TYR A 1 97 ? -6.396 -14.025 5.335 1.00 95.75 97 TYR A CA 1
ATOM 747 C C . TYR A 1 97 ? -6.120 -13.616 3.890 1.00 95.75 97 TYR A C 1
ATOM 749 O O . TYR A 1 97 ? -7.034 -13.328 3.115 1.00 95.75 97 TYR A O 1
ATOM 757 N N . HIS A 1 98 ? -4.842 -13.603 3.531 1.00 93.00 98 HIS A N 1
ATOM 758 C CA . HIS A 1 98 ? -4.375 -13.310 2.184 1.00 93.00 98 HIS A CA 1
ATOM 759 C C . HIS A 1 98 ? -3.499 -14.459 1.690 1.00 93.00 98 HIS A C 1
ATOM 761 O O . HIS A 1 98 ? -2.846 -15.148 2.470 1.00 93.00 98 HIS A O 1
ATOM 767 N N . ASN A 1 99 ? -3.491 -14.672 0.378 1.00 95.00 99 ASN A N 1
ATOM 768 C CA . ASN A 1 99 ? -2.681 -15.690 -0.292 1.00 95.00 99 ASN A CA 1
ATOM 769 C C . ASN A 1 99 ? -1.209 -15.274 -0.475 1.00 95.00 99 ASN A C 1
ATOM 771 O O . ASN A 1 99 ? -0.433 -16.039 -1.044 1.00 95.00 99 ASN A O 1
ATOM 775 N N . ALA A 1 100 ? -0.836 -14.076 -0.022 1.00 94.56 100 ALA A N 1
ATOM 776 C CA . ALA A 1 100 ? 0.506 -13.519 -0.099 1.00 94.56 100 ALA A CA 1
ATOM 777 C C . ALA A 1 100 ? 0.930 -12.966 1.274 1.00 94.56 100 ALA A C 1
ATOM 779 O O . ALA A 1 100 ? 0.071 -12.519 2.042 1.00 94.56 100 ALA A O 1
ATOM 780 N N . PRO A 1 101 ? 2.235 -12.981 1.601 1.00 96.06 101 PRO A N 1
ATOM 781 C CA . PRO A 1 101 ? 2.737 -12.337 2.808 1.00 96.06 101 PRO A CA 1
ATOM 782 C C . PRO A 1 101 ? 2.508 -10.822 2.745 1.00 96.06 101 PRO A C 1
ATOM 784 O O . PRO A 1 101 ? 2.585 -10.213 1.680 1.00 96.06 101 PRO A O 1
ATOM 787 N N . SER A 1 102 ? 2.264 -10.206 3.900 1.00 94.38 102 SER A N 1
ATOM 788 C CA . SER A 1 102 ? 2.031 -8.765 4.012 1.00 94.38 102 SER A CA 1
ATOM 789 C C . SER A 1 102 ? 2.966 -8.124 5.026 1.00 94.38 102 SER A C 1
ATOM 791 O O . SER A 1 102 ? 3.178 -8.676 6.106 1.00 94.38 102 SER A O 1
ATOM 793 N N . LEU A 1 103 ? 3.436 -6.919 4.715 1.00 96.25 103 LEU A N 1
ATOM 794 C CA . LEU A 1 103 ? 4.061 -6.016 5.674 1.00 96.25 103 LEU A CA 1
ATOM 795 C C . LEU A 1 103 ? 3.051 -4.927 6.048 1.00 96.25 103 LEU A C 1
ATOM 797 O O . LEU A 1 103 ? 2.471 -4.298 5.166 1.00 96.25 103 LEU A O 1
ATOM 801 N N . MET A 1 104 ? 2.842 -4.702 7.345 1.00 95.44 104 MET A N 1
ATOM 802 C CA . MET A 1 104 ? 1.968 -3.641 7.847 1.00 95.44 104 MET A CA 1
ATOM 803 C C . MET A 1 104 ? 2.806 -2.559 8.521 1.00 95.44 104 MET A C 1
ATOM 805 O O . MET A 1 104 ? 3.659 -2.862 9.353 1.00 95.44 104 MET A O 1
ATOM 809 N N . TYR A 1 105 ? 2.550 -1.301 8.168 1.00 97.19 105 TYR A N 1
ATOM 810 C CA . TYR A 1 105 ? 3.199 -0.138 8.762 1.00 97.19 105 TYR A CA 1
ATOM 811 C C . TYR A 1 105 ? 2.144 0.786 9.372 1.00 97.19 105 TYR A C 1
ATOM 813 O O . TYR A 1 105 ? 1.223 1.221 8.680 1.00 97.19 105 TYR A O 1
ATOM 821 N N . ILE A 1 106 ? 2.274 1.069 10.670 1.00 97.50 106 ILE A N 1
ATOM 822 C CA . ILE A 1 106 ? 1.353 1.949 11.394 1.00 97.50 106 ILE A CA 1
ATOM 823 C C . ILE A 1 106 ? 1.809 3.392 11.195 1.00 97.50 106 ILE A C 1
ATOM 825 O O . ILE A 1 106 ? 2.801 3.827 11.774 1.00 97.50 106 ILE A O 1
ATOM 829 N N . THR A 1 107 ? 1.092 4.133 10.351 1.00 97.69 107 THR A N 1
ATOM 830 C CA . THR A 1 107 ? 1.424 5.532 10.042 1.00 97.69 107 THR A CA 1
ATOM 831 C C . THR A 1 107 ? 0.960 6.507 11.123 1.00 97.69 107 THR A C 1
ATOM 833 O O . THR A 1 107 ? 1.543 7.576 11.270 1.00 97.69 107 THR A O 1
ATOM 836 N N . GLN A 1 108 ? -0.112 6.174 11.848 1.00 97.88 108 GLN A N 1
ATOM 837 C CA . GLN A 1 108 ? -0.698 7.003 12.902 1.00 97.88 108 GLN A CA 1
ATOM 838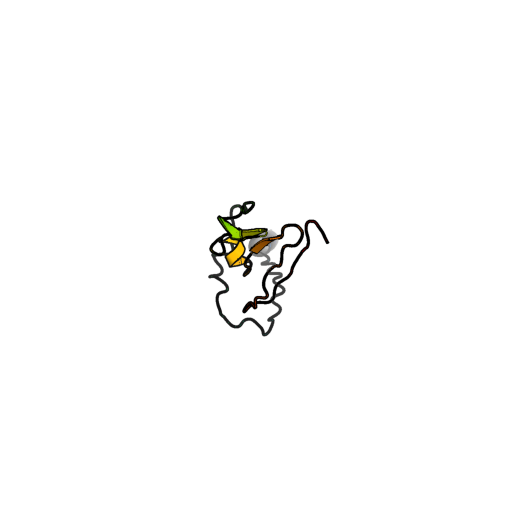 C C . GLN A 1 108 ? -1.540 6.140 13.849 1.00 97.88 108 GLN A C 1
ATOM 840 O O . GLN A 1 108 ? -2.218 5.219 13.399 1.00 97.88 108 GLN A O 1
ATOM 845 N N . GLY A 1 109 ? -1.545 6.494 15.137 1.00 95.94 109 GLY A N 1
ATOM 846 C CA . GLY A 1 109 ? -2.268 5.760 16.179 1.00 95.94 109 GLY A CA 1
ATOM 847 C C . GLY A 1 109 ? -1.411 4.678 16.837 1.00 95.94 109 GLY A C 1
ATOM 848 O O . GLY A 1 109 ? -0.209 4.596 16.577 1.00 95.94 109 GLY A O 1
ATOM 849 N N . TYR A 1 110 ? -2.032 3.899 17.721 1.00 89.62 110 TYR A N 1
ATOM 850 C CA . TYR A 1 110 ? -1.433 2.771 18.435 1.00 89.62 110 TYR A CA 1
ATOM 851 C C . TYR A 1 110 ? -2.476 1.683 18.695 1.00 89.62 110 TYR A C 1
ATOM 853 O O . TYR A 1 110 ? -3.680 2.030 18.741 1.00 89.62 110 TYR A O 1
#

Secondary structure (DSSP, 8-state):
-HHHHHHHHHHHHHHHH-------------TT---S----GGGG--S----PPPSEEEEETTEEEEE--TTSHHHHHHT---EEEEE-TT--PPP---SS-------S--